Protein AF-A0A7L0MRW5-F1 (afdb_monomer)

Foldseek 3Di:
DAEAPLDPPDPVSVVVVVVVCVVDDDDDPVPDDPVVCQKDWYWYADPVVRDIDIDIDTDDDDDPPADPVNVVVVPDPDDDCVPDPDPVVVD

Structure (mmCIF, N/CA/C/O backbone):
data_AF-A0A7L0MRW5-F1
#
_entry.id   AF-A0A7L0MRW5-F1
#
loop_
_atom_site.group_PDB
_atom_site.id
_atom_site.type_symbol
_atom_site.label_atom_id
_atom_site.label_alt_id
_atom_site.label_comp_id
_atom_site.label_asym_id
_atom_site.label_entity_id
_atom_site.label_seq_id
_atom_site.pdbx_PDB_ins_code
_atom_site.Cartn_x
_atom_site.Cartn_y
_atom_site.Cartn_z
_atom_site.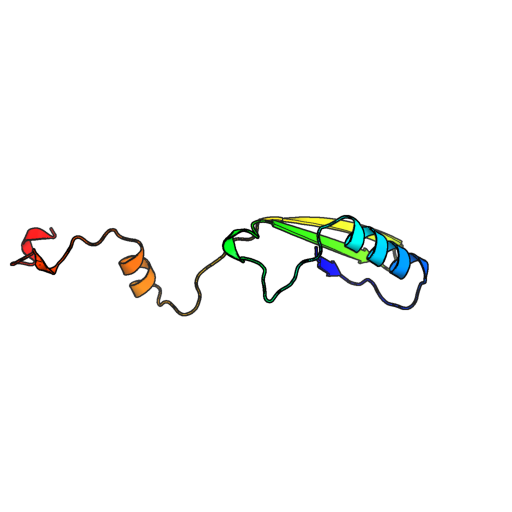occupancy
_atom_site.B_iso_or_equiv
_atom_site.auth_seq_id
_atom_site.auth_comp_id
_atom_site.auth_asym_id
_atom_site.auth_atom_id
_atom_site.pdbx_PDB_model_num
ATOM 1 N N . LEU A 1 1 ? 2.799 0.620 -1.042 1.00 90.81 1 LEU A N 1
ATOM 2 C CA . LEU A 1 1 ? 2.799 0.510 -2.516 1.00 90.81 1 LEU A CA 1
ATOM 3 C C . LEU A 1 1 ? 2.719 -0.965 -2.878 1.00 90.81 1 LEU A C 1
ATOM 5 O O . LEU A 1 1 ? 3.372 -1.756 -2.212 1.00 90.81 1 LEU A O 1
ATOM 9 N N . VAL A 1 2 ? 1.929 -1.321 -3.885 1.00 91.88 2 VAL A N 1
ATOM 10 C CA . VAL A 1 2 ? 1.845 -2.663 -4.466 1.00 91.88 2 VAL A CA 1
ATOM 11 C C . VAL A 1 2 ? 2.060 -2.517 -5.970 1.00 91.88 2 VAL A C 1
ATOM 13 O O . VAL A 1 2 ? 1.389 -1.706 -6.605 1.00 91.88 2 VAL A O 1
ATOM 16 N N . LEU A 1 3 ? 3.008 -3.272 -6.521 1.00 92.25 3 LEU A N 1
ATOM 17 C CA . LEU A 1 3 ? 3.292 -3.316 -7.954 1.00 92.25 3 LEU A CA 1
ATOM 18 C C . LEU A 1 3 ? 2.818 -4.666 -8.496 1.00 92.25 3 LEU A C 1
ATOM 20 O O . LEU A 1 3 ? 3.232 -5.704 -7.984 1.00 92.25 3 LEU A O 1
ATOM 24 N N . SER A 1 4 ? 1.950 -4.650 -9.504 1.00 91.75 4 SER A N 1
ATOM 25 C CA . SER A 1 4 ? 1.401 -5.844 -10.149 1.00 91.75 4 SER A CA 1
ATOM 26 C C . SER A 1 4 ? 1.858 -5.929 -11.598 1.00 91.75 4 SER A C 1
ATOM 28 O O . SER A 1 4 ? 1.832 -4.935 -12.322 1.00 91.75 4 SER A O 1
ATOM 30 N N . ASN A 1 5 ? 2.265 -7.128 -12.014 1.00 85.56 5 ASN A N 1
ATOM 31 C CA . ASN A 1 5 ? 2.664 -7.431 -13.388 1.00 85.56 5 ASN A CA 1
ATOM 32 C C . ASN A 1 5 ? 3.879 -6.627 -13.911 1.00 85.56 5 ASN A C 1
ATOM 34 O O . ASN A 1 5 ? 4.089 -6.483 -15.111 1.00 85.56 5 ASN A O 1
ATOM 38 N N . PHE A 1 6 ? 4.732 -6.142 -13.003 1.00 82.06 6 PHE A N 1
ATOM 39 C CA . PHE A 1 6 ? 6.045 -5.579 -13.337 1.00 82.06 6 PHE A CA 1
ATOM 40 C C . PHE A 1 6 ? 7.042 -6.728 -13.567 1.00 82.06 6 PHE A C 1
ATOM 42 O O . PHE A 1 6 ? 7.818 -7.088 -12.681 1.00 82.06 6 PHE A O 1
ATOM 49 N N . GLY A 1 7 ? 6.966 -7.365 -14.738 1.00 69.06 7 GLY A N 1
ATOM 50 C CA . GLY A 1 7 ? 7.878 -8.437 -15.148 1.00 69.06 7 GLY A CA 1
ATOM 51 C C . GLY A 1 7 ? 9.317 -7.947 -15.381 1.00 69.06 7 GLY A C 1
ATOM 52 O O . GLY A 1 7 ? 9.551 -6.798 -15.745 1.00 69.06 7 GLY A O 1
ATOM 53 N N . LEU A 1 8 ? 10.302 -8.835 -15.197 1.00 65.25 8 LEU A N 1
ATOM 54 C CA . LEU A 1 8 ? 11.739 -8.513 -15.286 1.00 65.25 8 LEU A CA 1
ATOM 55 C C . LEU A 1 8 ? 12.293 -8.391 -16.719 1.00 65.25 8 LEU A C 1
ATOM 57 O O . LEU A 1 8 ? 13.476 -8.101 -16.879 1.00 65.25 8 LEU A O 1
ATOM 61 N N . GLN A 1 9 ? 11.487 -8.641 -17.754 1.00 70.44 9 GLN A N 1
ATOM 62 C CA . GLN A 1 9 ? 12.005 -8.812 -19.117 1.00 70.44 9 GLN A CA 1
ATOM 63 C C . GLN A 1 9 ? 12.444 -7.502 -19.787 1.00 70.44 9 GLN A C 1
ATOM 65 O O . GLN A 1 9 ? 13.345 -7.518 -20.623 1.00 70.44 9 GLN A O 1
ATOM 70 N N . HIS A 1 10 ? 11.876 -6.359 -19.393 1.00 79.81 10 HIS A N 1
ATOM 71 C CA . HIS A 1 10 ? 12.199 -5.068 -19.996 1.00 79.81 10 HIS A CA 1
ATOM 72 C C . HIS A 1 10 ? 12.853 -4.104 -19.000 1.00 79.81 10 HIS A C 1
ATOM 74 O O . HIS A 1 10 ? 12.342 -3.846 -17.908 1.00 79.81 10 HIS A O 1
ATOM 80 N N . ILE A 1 11 ? 13.981 -3.513 -19.408 1.00 86.44 11 ILE A N 1
ATOM 81 C CA . ILE A 1 11 ? 14.789 -2.602 -18.578 1.00 86.44 11 ILE A CA 1
ATOM 82 C C . ILE A 1 11 ? 13.977 -1.377 -18.127 1.00 86.44 11 ILE A C 1
ATOM 84 O O . ILE A 1 11 ? 14.098 -0.950 -16.979 1.00 86.44 11 ILE A O 1
ATOM 88 N N . HIS A 1 12 ? 13.114 -0.839 -18.994 1.00 88.00 12 HIS A N 1
ATOM 89 C CA . HIS A 1 12 ? 12.287 0.325 -18.669 1.00 88.00 12 HIS A CA 1
ATOM 90 C C . HIS A 1 12 ? 11.251 0.020 -17.570 1.00 88.00 12 HIS A C 1
ATOM 92 O O . HIS A 1 12 ? 11.055 0.844 -16.679 1.00 88.00 12 HIS A O 1
ATOM 98 N N . VAL A 1 13 ? 10.666 -1.185 -17.555 1.00 89.19 13 VAL A N 1
ATOM 99 C CA . VAL A 1 13 ? 9.728 -1.626 -16.504 1.00 89.19 13 VAL A CA 1
ATOM 100 C C . VAL A 1 13 ? 10.446 -1.738 -15.160 1.00 89.19 13 VAL A C 1
ATOM 102 O O . VAL A 1 13 ? 9.921 -1.313 -14.129 1.00 89.19 13 VAL A O 1
ATOM 105 N N . LYS A 1 14 ? 11.687 -2.240 -15.164 1.00 89.19 14 LYS A N 1
ATOM 106 C CA . LYS A 1 14 ? 12.529 -2.305 -13.962 1.00 89.19 14 LYS A CA 1
ATOM 107 C C . LYS A 1 14 ? 12.885 -0.914 -13.435 1.00 89.19 14 LYS A C 1
ATOM 109 O O . LYS A 1 14 ? 12.834 -0.694 -12.225 1.00 89.19 14 LYS A O 1
ATOM 114 N N . LEU A 1 15 ? 13.220 0.021 -14.327 1.00 91.50 15 LEU A N 1
ATOM 115 C CA . LEU A 1 15 ? 13.471 1.411 -13.950 1.00 91.50 15 LEU A CA 1
ATOM 116 C C . LEU A 1 15 ? 12.215 2.037 -13.336 1.00 91.50 15 LEU A C 1
ATOM 118 O O . LEU A 1 15 ? 12.296 2.567 -12.235 1.00 91.50 15 LEU A O 1
ATOM 122 N N . MET A 1 16 ? 11.054 1.887 -13.978 1.00 91.69 16 MET A N 1
ATOM 123 C CA . MET A 1 16 ? 9.776 2.371 -13.447 1.00 91.69 16 MET A CA 1
ATOM 124 C C . MET A 1 16 ? 9.453 1.792 -12.070 1.00 91.69 16 MET A C 1
ATOM 126 O O . MET A 1 16 ? 9.074 2.541 -11.172 1.00 91.69 16 MET A O 1
ATOM 130 N N . ALA A 1 17 ? 9.629 0.482 -11.872 1.00 91.06 17 ALA A N 1
ATOM 131 C CA . ALA A 1 17 ? 9.423 -0.148 -10.571 1.00 91.06 17 ALA A CA 1
ATOM 132 C C . ALA A 1 17 ? 10.314 0.490 -9.495 1.00 91.06 17 ALA A C 1
ATOM 134 O O . ALA A 1 17 ? 9.824 0.827 -8.418 1.00 91.06 17 ALA A O 1
ATOM 135 N N . SER A 1 18 ? 11.597 0.711 -9.803 1.00 91.75 18 SER A N 1
ATOM 136 C CA . SER A 1 18 ? 12.540 1.382 -8.902 1.00 91.75 18 SER A CA 1
ATOM 137 C C . SER A 1 18 ? 12.135 2.832 -8.628 1.00 91.75 18 SER A C 1
ATOM 139 O O . SER A 1 18 ? 12.141 3.270 -7.478 1.00 91.75 18 SER A O 1
ATOM 141 N N . THR A 1 19 ? 11.715 3.578 -9.651 1.00 93.06 19 THR A N 1
ATOM 142 C CA . THR A 1 19 ? 11.232 4.954 -9.497 1.00 93.06 19 THR A CA 1
ATOM 143 C C . THR A 1 19 ? 10.039 5.002 -8.551 1.00 93.06 19 THR A C 1
ATOM 145 O O . THR A 1 19 ? 10.085 5.723 -7.558 1.00 93.06 19 THR A O 1
ATOM 148 N N . PHE A 1 20 ? 9.006 4.187 -8.781 1.00 93.06 20 PHE A N 1
ATOM 149 C CA . PHE A 1 20 ? 7.835 4.165 -7.904 1.00 93.06 20 PHE A CA 1
ATOM 150 C C . PHE A 1 20 ? 8.176 3.697 -6.492 1.00 93.06 20 PHE A C 1
ATOM 152 O O . PHE A 1 20 ? 7.665 4.268 -5.537 1.00 93.06 20 PHE A O 1
ATOM 159 N N . GLN A 1 21 ? 9.049 2.703 -6.327 1.00 91.88 21 GLN A N 1
ATOM 160 C CA . GLN A 1 21 ? 9.480 2.264 -4.998 1.00 91.88 21 GLN A CA 1
ATOM 161 C C . GLN A 1 21 ? 10.187 3.379 -4.225 1.00 91.88 21 GLN A C 1
ATOM 163 O O . GLN A 1 21 ? 9.901 3.551 -3.046 1.00 91.88 21 GLN A O 1
ATOM 168 N N . ASN A 1 22 ? 11.041 4.165 -4.885 1.00 93.38 22 ASN A N 1
ATOM 169 C CA . ASN A 1 22 ? 11.776 5.265 -4.257 1.00 93.38 22 ASN A CA 1
ATOM 170 C C . ASN A 1 22 ? 10.934 6.536 -4.045 1.00 93.38 22 ASN A C 1
ATOM 172 O O . ASN A 1 22 ? 11.320 7.396 -3.259 1.00 93.38 22 ASN A O 1
ATOM 176 N N . MET A 1 23 ? 9.777 6.662 -4.702 1.00 93.75 23 MET A N 1
ATOM 177 C CA . MET A 1 23 ? 8.826 7.755 -4.450 1.00 93.75 23 MET A CA 1
ATOM 178 C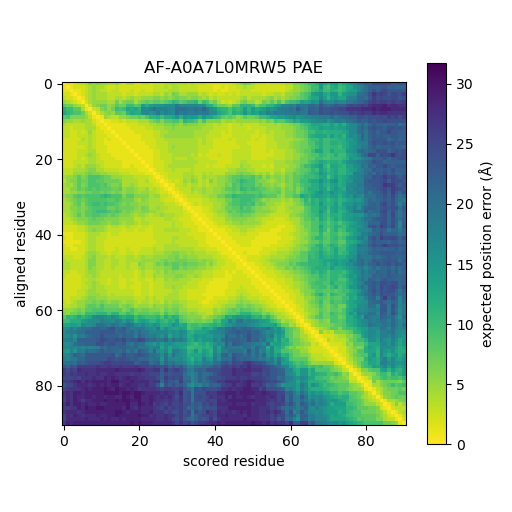 C . MET A 1 23 ? 8.068 7.609 -3.123 1.00 93.75 23 MET A C 1
ATOM 180 O O . MET A 1 23 ? 7.478 8.578 -2.647 1.00 93.75 23 MET A O 1
ATOM 184 N N . PHE A 1 24 ? 8.052 6.416 -2.527 1.00 90.81 24 PHE A N 1
ATOM 185 C CA . PHE A 1 24 ? 7.375 6.152 -1.260 1.00 90.81 24 PHE A CA 1
ATOM 186 C C . PHE A 1 24 ? 8.382 5.705 -0.198 1.00 90.81 24 PHE A C 1
ATOM 188 O O . PHE A 1 24 ? 9.404 5.103 -0.523 1.00 90.81 24 PHE A O 1
ATOM 195 N N . PRO A 1 25 ? 8.103 5.956 1.092 1.00 88.81 25 PRO A N 1
ATOM 196 C CA . PRO A 1 25 ? 8.940 5.427 2.156 1.00 88.81 25 PRO A CA 1
ATOM 197 C C . PRO A 1 25 ? 8.975 3.898 2.087 1.00 88.81 25 PRO A C 1
ATOM 199 O O . PRO A 1 25 ? 7.948 3.245 1.864 1.00 88.81 25 PRO A O 1
ATOM 202 N N . SER A 1 26 ? 10.157 3.325 2.309 1.00 86.06 26 SER A N 1
ATOM 203 C CA . SER A 1 26 ? 10.307 1.878 2.384 1.00 86.06 26 SER A CA 1
ATOM 204 C C . SER A 1 26 ? 9.518 1.328 3.577 1.00 86.06 26 SER A C 1
ATOM 206 O O . SER A 1 26 ? 9.502 1.897 4.670 1.00 86.06 26 SER A O 1
ATOM 208 N N . ILE A 1 27 ? 8.814 0.216 3.360 1.00 85.62 27 ILE A N 1
ATOM 209 C CA . ILE A 1 27 ? 7.980 -0.417 4.384 1.00 85.62 27 ILE A CA 1
ATOM 210 C C . ILE A 1 27 ? 8.710 -1.653 4.893 1.00 85.62 27 ILE A C 1
ATOM 212 O O . ILE A 1 27 ? 8.871 -2.631 4.167 1.00 85.62 27 ILE A O 1
ATOM 216 N N . ASN A 1 28 ? 9.115 -1.630 6.162 1.00 85.75 28 ASN A N 1
ATOM 217 C CA . ASN A 1 28 ? 9.617 -2.818 6.840 1.00 85.75 28 ASN A CA 1
ATOM 218 C C . ASN A 1 28 ? 8.449 -3.564 7.501 1.00 85.75 28 ASN A C 1
ATOM 220 O O . ASN A 1 28 ? 7.895 -3.097 8.495 1.00 85.75 28 ASN A O 1
ATOM 224 N N . VAL A 1 29 ? 8.109 -4.738 6.970 1.00 83.62 29 VAL A N 1
ATOM 225 C CA . VAL A 1 29 ? 6.966 -5.554 7.419 1.00 83.62 29 VAL A CA 1
ATOM 226 C C . VAL A 1 29 ? 7.076 -5.970 8.893 1.00 83.62 29 VAL A C 1
ATOM 228 O O . VAL A 1 29 ? 6.058 -6.137 9.552 1.00 83.62 29 VAL A O 1
ATOM 231 N N . GLN A 1 30 ? 8.290 -6.081 9.442 1.00 86.69 30 GLN A N 1
ATOM 232 C CA . GLN A 1 30 ? 8.501 -6.461 10.844 1.00 86.69 30 GLN A CA 1
ATOM 233 C C . GLN A 1 30 ? 8.326 -5.297 11.825 1.00 86.69 30 GLN A C 1
ATOM 235 O O . GLN A 1 30 ? 8.086 -5.524 13.006 1.00 86.69 30 GLN A O 1
ATOM 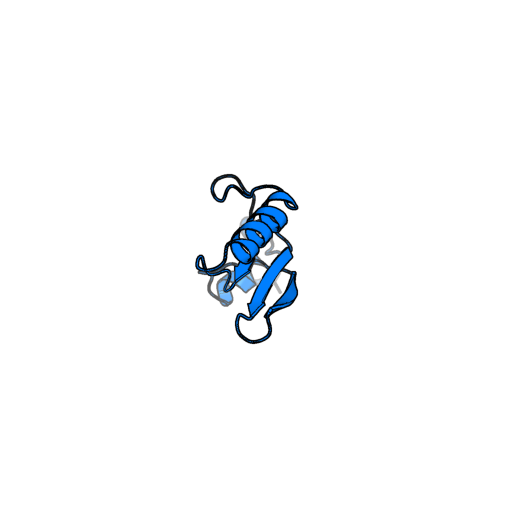240 N N . ARG A 1 31 ? 8.484 -4.052 11.361 1.00 88.56 31 ARG A N 1
ATOM 241 C CA . ARG A 1 31 ? 8.443 -2.854 12.219 1.00 88.56 31 ARG A CA 1
ATOM 242 C C . ARG A 1 31 ? 7.217 -1.980 11.988 1.00 88.56 31 ARG A C 1
ATOM 244 O O . ARG A 1 31 ? 6.932 -1.109 12.805 1.00 88.56 31 ARG A O 1
ATOM 251 N N . VAL A 1 32 ? 6.519 -2.155 10.868 1.00 86.81 32 VAL A N 1
ATOM 252 C CA . VAL A 1 32 ? 5.393 -1.295 10.509 1.00 86.81 32 VAL A CA 1
ATOM 253 C C . VAL A 1 32 ? 4.203 -1.548 11.433 1.00 86.81 32 VAL A C 1
ATOM 255 O O . VAL A 1 32 ? 3.767 -2.678 11.639 1.00 86.81 32 VAL A O 1
ATOM 258 N N . ASN A 1 33 ? 3.643 -0.471 11.975 1.00 86.25 33 ASN A N 1
ATOM 259 C CA . ASN A 1 33 ? 2.396 -0.547 12.716 1.00 86.25 33 ASN A CA 1
ATOM 260 C C . ASN A 1 33 ? 1.227 -0.705 11.730 1.00 86.25 33 ASN A C 1
ATOM 262 O O . ASN A 1 33 ? 0.878 0.238 11.025 1.00 86.25 33 ASN A O 1
ATOM 266 N N . LEU A 1 34 ? 0.588 -1.875 11.699 1.00 83.19 34 LEU A N 1
ATOM 267 C CA . LEU A 1 34 ? -0.550 -2.142 10.809 1.00 83.19 34 LEU A CA 1
ATOM 268 C C . LEU A 1 34 ? -1.723 -1.167 11.020 1.00 83.19 34 LEU A C 1
ATOM 270 O O . LEU A 1 34 ? -2.431 -0.861 10.065 1.00 83.19 34 LEU A O 1
ATOM 274 N N . ASN A 1 35 ? -1.894 -0.606 12.224 1.00 84.38 35 ASN A N 1
ATOM 275 C CA . ASN A 1 35 ? -2.950 0.376 12.500 1.00 84.38 35 ASN A CA 1
ATOM 276 C C . ASN A 1 35 ? -2.703 1.740 11.834 1.00 84.38 35 ASN A C 1
ATOM 278 O O . ASN A 1 35 ? -3.647 2.515 11.659 1.00 84.38 35 ASN A O 1
ATOM 282 N N . SER A 1 36 ? -1.460 2.063 11.457 1.00 86.69 36 SER A N 1
ATOM 283 C CA . SER A 1 36 ? -1.167 3.295 10.714 1.00 86.69 36 SER A CA 1
ATOM 284 C C . SER A 1 36 ? -1.392 3.138 9.205 1.00 86.69 36 SER A C 1
ATOM 286 O O . SER A 1 36 ? -1.578 4.136 8.504 1.00 86.69 36 SER A O 1
ATOM 288 N N . VAL A 1 37 ? -1.454 1.902 8.697 1.00 89.44 37 VAL A N 1
ATOM 289 C CA . VAL A 1 37 ? -1.651 1.606 7.274 1.00 89.44 37 VAL A CA 1
ATOM 290 C C . VAL A 1 37 ? -3.140 1.654 6.930 1.00 89.44 37 VAL A C 1
ATOM 292 O O . VAL A 1 37 ? -3.856 0.661 6.979 1.00 89.44 37 VAL A O 1
ATOM 295 N N . LYS A 1 38 ? -3.614 2.846 6.560 1.00 91.81 38 LYS A N 1
ATOM 296 C CA . LYS A 1 38 ? -5.027 3.085 6.208 1.00 91.81 38 LYS A CA 1
ATOM 297 C C . LYS A 1 38 ? -5.316 3.019 4.713 1.00 91.81 38 LYS A C 1
ATOM 299 O O . LYS A 1 38 ? -6.477 3.019 4.320 1.00 91.81 38 LYS A O 1
ATOM 304 N N . ARG A 1 39 ? -4.286 3.047 3.868 1.00 93.50 39 ARG A N 1
ATOM 305 C CA . ARG A 1 39 ? -4.435 3.131 2.411 1.00 93.50 39 ARG A CA 1
ATOM 306 C C . ARG A 1 39 ? -3.34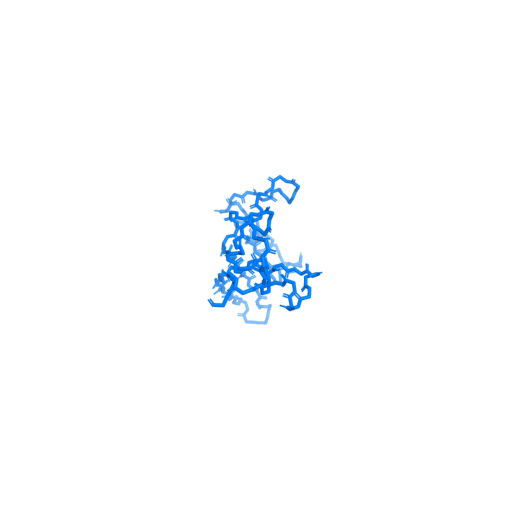8 2.341 1.706 1.00 93.50 39 ARG A C 1
ATOM 308 O O . ARG A 1 39 ? -2.230 2.240 2.211 1.00 93.50 39 ARG A O 1
ATOM 315 N N . CYS A 1 40 ? -3.661 1.833 0.522 1.00 93.00 40 CYS A N 1
ATOM 316 C CA . CYS A 1 40 ? -2.684 1.230 -0.369 1.00 93.00 40 CYS A CA 1
ATOM 317 C C . CYS A 1 40 ? -2.861 1.743 -1.801 1.00 93.00 40 CYS A C 1
ATOM 319 O O . CYS A 1 40 ? -3.959 2.069 -2.249 1.00 93.00 40 CYS A O 1
ATOM 321 N N . LEU A 1 41 ? -1.735 1.837 -2.503 1.00 95.06 41 LEU A N 1
ATOM 322 C CA . LEU A 1 41 ? -1.665 2.178 -3.915 1.00 95.06 41 LEU A CA 1
ATOM 323 C C . LEU A 1 41 ? -1.275 0.917 -4.676 1.00 95.06 41 LEU A C 1
ATOM 325 O O . LEU A 1 41 ? -0.227 0.345 -4.367 1.00 95.06 41 LEU A O 1
ATOM 329 N N . LEU A 1 42 ? -2.103 0.510 -5.629 1.00 95.44 42 LEU A N 1
ATOM 330 C CA . LEU A 1 42 ? -1.846 -0.565 -6.575 1.00 95.44 42 LEU A CA 1
ATOM 331 C C . LEU A 1 42 ? -1.522 0.055 -7.931 1.00 95.44 42 LEU A C 1
ATOM 333 O O . LEU A 1 42 ? -2.330 0.805 -8.476 1.00 95.44 42 LEU A O 1
ATOM 337 N N . ILE A 1 43 ? -0.356 -0.275 -8.470 1.00 95.00 43 ILE A N 1
ATOM 338 C CA . ILE A 1 43 ? 0.028 0.077 -9.834 1.00 95.00 43 ILE A CA 1
ATOM 339 C C . ILE A 1 43 ? 0.131 -1.228 -10.611 1.00 95.00 43 ILE A C 1
ATOM 341 O O . ILE A 1 43 ? 0.869 -2.125 -10.202 1.00 95.00 43 ILE A O 1
ATOM 345 N N . THR A 1 44 ? -0.618 -1.338 -11.700 1.00 93.94 44 THR A N 1
ATOM 346 C CA . THR A 1 44 ? -0.603 -2.502 -12.592 1.00 93.94 44 THR A CA 1
ATOM 347 C C . THR A 1 44 ? -0.062 -2.079 -13.943 1.00 93.94 44 THR A C 1
ATOM 349 O O . THR A 1 44 ? -0.443 -1.026 -14.447 1.00 93.94 44 THR A O 1
ATOM 352 N N . TYR A 1 45 ? 0.834 -2.883 -14.504 1.00 93.06 45 TYR A N 1
ATOM 353 C CA . TYR A 1 45 ? 1.377 -2.669 -15.838 1.00 93.06 45 TYR A CA 1
ATOM 354 C C . TYR A 1 45 ? 0.814 -3.705 -16.810 1.00 93.06 45 TYR A C 1
ATOM 356 O O . TYR A 1 45 ? 0.895 -4.911 -16.563 1.00 93.06 45 TYR A O 1
ATOM 364 N N . ASP A 1 46 ? 0.245 -3.226 -17.907 1.00 91.75 46 ASP A N 1
ATOM 365 C CA . ASP A 1 46 ? -0.200 -4.065 -19.009 1.00 91.75 46 ASP A CA 1
ATOM 366 C C . ASP A 1 46 ? 0.895 -4.120 -20.083 1.00 91.75 46 ASP A C 1
ATOM 368 O O . ASP A 1 46 ? 1.292 -3.100 -20.647 1.00 91.75 46 ASP A O 1
ATOM 372 N N . ALA A 1 47 ? 1.402 -5.326 -20.344 1.00 88.12 47 ALA A N 1
ATOM 373 C CA . ALA A 1 47 ? 2.476 -5.552 -21.303 1.00 88.12 47 ALA A CA 1
ATOM 374 C C . ALA A 1 47 ? 2.009 -5.441 -22.764 1.00 88.12 47 ALA A C 1
ATOM 376 O O . ALA A 1 47 ? 2.830 -5.139 -23.630 1.00 88.12 47 ALA A O 1
ATOM 377 N N . GLU A 1 48 ? 0.722 -5.656 -23.048 1.00 90.19 48 GLU A N 1
ATOM 378 C CA . GLU A 1 48 ? 0.178 -5.564 -24.405 1.00 90.19 48 GLU A CA 1
ATOM 379 C C . GLU A 1 48 ? -0.071 -4.106 -24.784 1.00 90.19 48 GLU A C 1
ATOM 381 O O . GLU A 1 48 ? 0.387 -3.640 -25.826 1.00 90.19 48 GLU A O 1
ATOM 386 N N . THR A 1 49 ? -0.746 -3.358 -23.908 1.00 92.38 49 THR A N 1
ATOM 387 C CA . THR A 1 49 ? -1.076 -1.946 -24.159 1.00 92.38 49 THR A CA 1
ATOM 388 C C . THR A 1 49 ? 0.037 -0.978 -23.764 1.00 92.38 49 THR A C 1
ATOM 390 O O . THR A 1 49 ? -0.005 0.182 -24.168 1.00 92.38 49 THR A O 1
ATOM 393 N N . GLN A 1 50 ? 1.042 -1.432 -23.002 1.00 88.81 50 GLN A N 1
ATOM 394 C CA . GLN A 1 50 ? 2.123 -0.606 -22.442 1.00 88.81 50 GLN A CA 1
ATOM 395 C C . GLN A 1 50 ? 1.618 0.504 -21.501 1.00 88.81 50 GLN A C 1
ATOM 397 O O . GLN A 1 50 ? 2.302 1.506 -21.278 1.00 88.81 50 GLN A O 1
ATOM 402 N N . LEU A 1 51 ? 0.420 0.337 -20.934 1.00 91.44 51 LEU A N 1
ATOM 403 C CA . LEU A 1 51 ? -0.211 1.318 -20.057 1.00 91.44 51 LEU A CA 1
ATOM 404 C C . LEU A 1 51 ? -0.087 0.941 -18.580 1.00 91.44 51 LEU A C 1
ATOM 406 O O . LEU A 1 51 ? 0.085 -0.218 -18.195 1.00 91.44 51 LEU A O 1
ATOM 410 N N . LEU A 1 52 ? -0.189 1.972 -17.742 1.00 92.56 52 LEU A N 1
ATOM 411 C CA . LEU A 1 52 ? -0.248 1.839 -16.295 1.00 92.56 52 LEU A CA 1
ATOM 412 C C . LEU A 1 52 ? -1.656 2.114 -15.794 1.00 92.56 52 LEU A C 1
ATOM 414 O O . LEU A 1 52 ? -2.214 3.187 -16.021 1.00 92.56 52 LEU A O 1
ATOM 418 N N . GLU A 1 53 ? -2.171 1.187 -15.001 1.00 94.88 53 GLU A N 1
ATOM 419 C CA . GLU A 1 53 ? -3.379 1.396 -14.225 1.00 94.88 53 GLU A CA 1
ATOM 420 C C . GLU A 1 53 ? -3.031 1.681 -12.769 1.00 94.88 53 GLU A C 1
ATOM 422 O O . GLU A 1 53 ? -2.423 0.860 -12.075 1.00 94.88 53 GLU A O 1
ATOM 427 N N . LEU A 1 54 ? -3.463 2.844 -12.287 1.00 95.19 54 LEU A N 1
ATOM 428 C CA . LEU A 1 54 ? -3.239 3.285 -10.919 1.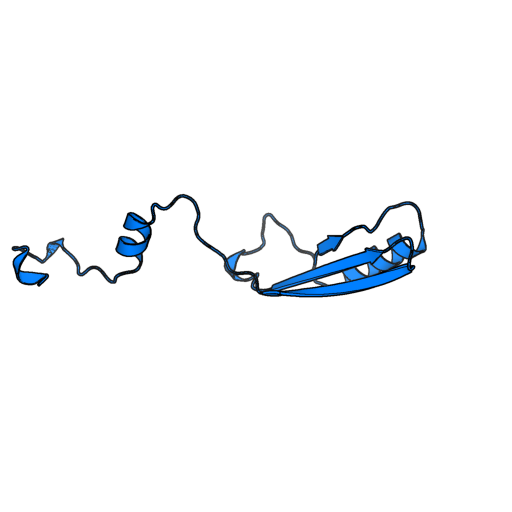00 95.19 54 LEU A CA 1
ATOM 429 C C . LEU A 1 54 ? -4.551 3.236 -10.139 1.00 95.19 54 LEU A C 1
ATOM 431 O O . LEU A 1 54 ? -5.512 3.933 -10.456 1.00 95.19 54 LEU A O 1
ATOM 435 N N . ARG A 1 55 ? -4.585 2.413 -9.089 1.00 96.19 55 ARG A N 1
ATOM 436 C 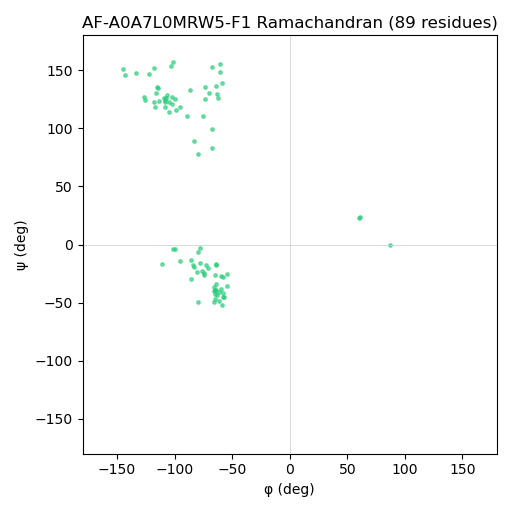CA . ARG A 1 55 ? -5.764 2.216 -8.241 1.00 96.19 55 ARG A CA 1
ATOM 437 C C . ARG A 1 55 ? -5.410 2.470 -6.782 1.00 96.19 55 ARG A C 1
ATOM 439 O O . ARG A 1 55 ? -4.489 1.867 -6.234 1.00 96.19 55 ARG A O 1
ATOM 446 N N . HIS A 1 56 ? -6.143 3.374 -6.142 1.00 95.94 56 HIS A N 1
ATOM 447 C CA . HIS A 1 56 ? -5.946 3.730 -4.740 1.00 95.94 56 HIS A CA 1
ATOM 448 C C . HIS A 1 56 ? -7.104 3.203 -3.896 1.00 95.94 56 HIS A C 1
ATOM 450 O O . HIS A 1 56 ? -8.268 3.486 -4.175 1.00 95.94 56 HIS A O 1
ATOM 456 N N . TYR A 1 57 ? -6.772 2.453 -2.849 1.00 96.31 57 TYR A N 1
ATOM 457 C CA . TYR A 1 57 ? -7.744 1.804 -1.982 1.00 96.31 57 TYR A CA 1
ATOM 458 C C . TYR A 1 57 ? -7.580 2.243 -0.533 1.00 96.31 57 TYR A C 1
ATOM 460 O O . TYR A 1 57 ? -6.472 2.476 -0.041 1.00 96.31 57 TYR A O 1
ATOM 468 N N . SER A 1 58 ? -8.708 2.298 0.169 1.00 94.75 58 SER A N 1
ATOM 469 C CA . SER A 1 58 ? -8.744 2.393 1.625 1.00 94.75 58 SER A CA 1
ATOM 470 C C . SER A 1 58 ? -8.681 0.988 2.224 1.00 94.75 58 SER A C 1
ATOM 472 O O . SER A 1 58 ? -9.394 0.089 1.779 1.00 94.75 58 SER A O 1
ATOM 474 N N . VAL A 1 59 ? -7.830 0.792 3.228 1.00 90.56 59 VAL A N 1
ATOM 475 C CA . VAL A 1 59 ? -7.629 -0.490 3.911 1.00 90.56 59 VAL A CA 1
ATOM 476 C C . VAL A 1 59 ? -8.355 -0.453 5.248 1.00 90.56 59 VAL A C 1
ATOM 478 O O . VAL A 1 59 ? -8.145 0.448 6.061 1.00 90.56 59 VAL A O 1
ATOM 481 N N . LYS A 1 60 ? -9.204 -1.454 5.490 1.00 86.56 60 LYS A N 1
ATOM 482 C CA . LYS A 1 60 ? -9.925 -1.626 6.752 1.00 86.56 60 LYS A CA 1
ATOM 483 C C . LYS A 1 60 ? -9.504 -2.933 7.405 1.00 86.56 60 LYS A C 1
ATOM 485 O O . LYS A 1 60 ? -9.732 -4.004 6.852 1.00 86.56 60 LYS A O 1
ATOM 490 N N . VAL A 1 61 ? -8.927 -2.839 8.600 1.00 80.81 61 VAL A N 1
ATOM 491 C CA . VAL A 1 61 ? -8.592 -4.015 9.405 1.00 80.81 61 VAL A CA 1
ATOM 492 C C . VAL A 1 61 ? -9.880 -4.595 9.980 1.00 80.81 61 VAL A C 1
ATOM 494 O O . VAL A 1 61 ? -10.659 -3.892 10.628 1.00 80.81 61 VAL A O 1
ATOM 497 N N . VAL A 1 62 ? -10.116 -5.880 9.728 1.00 77.19 62 VAL A N 1
ATOM 498 C CA . VAL A 1 62 ? -11.228 -6.630 10.313 1.00 77.19 62 VAL A CA 1
ATOM 499 C C . VAL A 1 62 ? -10.631 -7.756 11.153 1.00 77.19 62 VAL A C 1
ATOM 501 O O . VAL A 1 62 ? -9.866 -8.552 10.610 1.00 77.19 62 VAL A O 1
ATOM 504 N N . PRO A 1 63 ? -10.947 -7.839 12.458 1.00 72.38 63 PRO A N 1
ATOM 505 C CA . PRO A 1 63 ? -10.455 -8.925 13.293 1.00 72.38 63 PRO A CA 1
ATOM 506 C C . PRO A 1 63 ? -11.005 -10.258 12.779 1.00 72.38 63 PRO A C 1
ATOM 508 O O . PRO A 1 63 ? -12.212 -10.396 12.557 1.00 72.38 63 PRO A O 1
ATOM 511 N N . VAL A 1 64 ? -10.107 -11.221 12.591 1.00 77.94 64 VAL A N 1
ATOM 512 C CA . VAL A 1 64 ? -10.410 -12.606 12.211 1.00 77.94 64 VAL A CA 1
ATOM 513 C C . VAL A 1 64 ? -10.283 -13.513 13.440 1.00 77.94 64 VAL A C 1
ATOM 515 O O . VAL A 1 64 ? -9.571 -13.175 14.380 1.00 77.94 64 VAL A O 1
ATOM 518 N N . GLY A 1 65 ? -10.998 -14.642 13.468 1.00 73.44 65 GLY A N 1
ATOM 519 C CA . GLY A 1 65 ? -10.938 -15.611 14.580 1.00 73.44 65 GLY A CA 1
ATOM 520 C C . GLY A 1 65 ? -11.887 -15.340 15.755 1.00 73.44 65 GLY A C 1
ATOM 521 O O . GLY A 1 65 ? -11.939 -16.126 16.693 1.00 73.44 65 GLY A O 1
ATOM 522 N N . VAL A 1 66 ? -12.683 -14.269 15.695 1.00 77.31 66 VAL A N 1
ATOM 523 C CA . VAL A 1 66 ? -13.714 -13.967 16.696 1.00 77.31 66 VAL A CA 1
ATOM 524 C C . VAL A 1 66 ? -15.077 -14.403 16.162 1.00 77.31 66 VAL A C 1
ATOM 526 O O . VAL A 1 66 ? -15.478 -13.982 15.073 1.00 77.31 66 VAL A O 1
ATOM 529 N N . SER A 1 67 ? -15.805 -15.238 16.911 1.00 77.56 67 SER A N 1
ATOM 530 C CA . SER A 1 67 ? -17.168 -15.623 16.527 1.00 77.56 67 SER A CA 1
ATOM 531 C C . SER A 1 67 ? -18.068 -14.382 16.460 1.00 77.56 67 SER A C 1
ATOM 533 O O . SER A 1 67 ? -17.876 -13.415 17.199 1.00 77.56 67 SE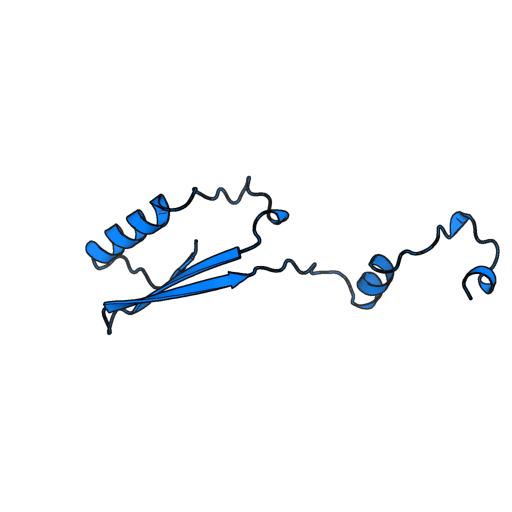R A O 1
ATOM 535 N N . LYS A 1 68 ? -19.074 -14.380 15.572 1.00 76.69 68 LYS A N 1
ATOM 536 C CA . LYS A 1 68 ? -19.991 -13.229 15.431 1.00 76.69 68 LYS A CA 1
ATOM 537 C C . LYS A 1 68 ? -20.641 -12.840 16.768 1.00 76.69 68 LYS A C 1
ATOM 539 O O . LYS A 1 68 ? -20.821 -11.652 17.016 1.00 76.69 68 LYS A O 1
ATOM 544 N N . GLY A 1 69 ? -20.955 -13.827 17.615 1.00 76.31 69 GLY A N 1
ATOM 545 C CA . GLY A 1 69 ? -21.500 -13.612 18.958 1.00 76.31 69 GLY A CA 1
ATOM 546 C C . GLY A 1 69 ? -20.506 -12.920 19.888 1.00 76.31 69 GLY A C 1
ATOM 547 O O . GLY A 1 69 ? -20.830 -11.884 20.460 1.00 76.31 69 GLY A O 1
ATOM 548 N N . LEU A 1 70 ? -19.265 -13.414 19.953 1.00 74.81 70 LEU A N 1
ATOM 549 C CA . LEU A 1 70 ? -18.222 -12.807 20.786 1.00 74.81 70 LEU A CA 1
ATOM 550 C C . LEU A 1 70 ? -17.863 -11.390 20.311 1.00 74.81 70 LEU A C 1
ATOM 552 O O . LEU A 1 70 ? -17.593 -10.510 21.118 1.00 74.81 70 LEU A O 1
ATOM 556 N N . LYS A 1 71 ? -17.915 -11.135 18.998 1.00 73.75 71 LYS A N 1
ATOM 557 C CA . LYS A 1 71 ? -17.692 -9.799 18.432 1.00 73.75 71 LYS A CA 1
ATOM 558 C C . LYS A 1 71 ? -18.776 -8.803 18.850 1.00 73.75 71 LYS A C 1
ATOM 560 O O . LYS A 1 71 ? -18.440 -7.655 19.109 1.00 73.75 71 LYS A O 1
ATOM 565 N N . LYS A 1 72 ? -20.045 -9.228 18.913 1.00 72.25 72 LYS A N 1
ATOM 566 C CA . LYS A 1 72 ? -21.139 -8.393 19.436 1.00 72.25 72 LYS A CA 1
ATOM 567 C C . LYS A 1 72 ? -20.941 -8.108 20.925 1.00 72.25 72 LYS A C 1
ATOM 569 O O . LYS A 1 72 ? -20.968 -6.949 21.313 1.00 72.25 72 LYS A O 1
ATOM 574 N N . LEU A 1 73 ? -20.625 -9.142 21.709 1.00 71.62 73 LEU A N 1
ATOM 575 C CA . LEU A 1 73 ? -20.332 -9.022 23.143 1.00 71.62 73 LEU A CA 1
ATOM 576 C C . LEU A 1 73 ? -19.170 -8.059 23.435 1.00 71.62 73 LEU A C 1
ATOM 578 O O . LEU A 1 73 ? -19.254 -7.258 24.351 1.00 71.62 73 LEU A O 1
ATOM 582 N N . LEU A 1 74 ? -18.098 -8.099 22.640 1.00 70.88 74 LEU A N 1
ATOM 583 C CA . LEU A 1 74 ? -16.935 -7.218 22.810 1.00 70.88 74 LEU A CA 1
ATOM 584 C C . LEU A 1 74 ? -17.163 -5.777 22.327 1.00 70.88 74 LEU A C 1
ATOM 586 O O . LEU A 1 74 ? -16.412 -4.884 22.713 1.00 70.88 74 LEU A O 1
ATOM 590 N N . GLN A 1 75 ? -18.121 -5.552 21.424 1.00 68.00 75 GLN A N 1
ATOM 591 C CA . GLN A 1 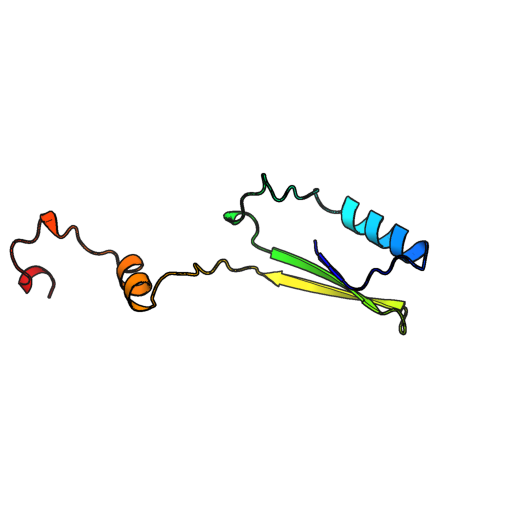75 ? -18.424 -4.217 20.897 1.00 68.00 75 GLN A CA 1
ATOM 592 C C . GLN A 1 75 ? -19.404 -3.446 21.774 1.00 68.00 75 GLN A C 1
ATOM 594 O O . GLN A 1 75 ? -19.338 -2.216 21.807 1.00 68.00 75 GLN A O 1
ATOM 599 N N . GLU A 1 76 ? -20.301 -4.136 22.471 1.00 66.94 76 GLU A N 1
ATOM 600 C CA . GLU A 1 76 ? -21.160 -3.484 23.447 1.00 66.94 76 GLU A CA 1
ATOM 601 C C . GLU A 1 76 ? -20.352 -3.130 24.696 1.00 66.94 76 GLU A C 1
ATOM 603 O O . GLU A 1 76 ? -19.537 -3.914 25.182 1.00 66.94 76 GLU A O 1
ATOM 608 N N . LYS A 1 77 ? -20.549 -1.910 25.211 1.00 60.00 77 LYS A N 1
ATOM 609 C CA . LYS A 1 77 ? -20.035 -1.519 26.526 1.00 60.00 77 LYS A CA 1
ATOM 610 C C . LYS A 1 77 ? -20.791 -2.333 27.572 1.00 60.00 77 LYS A C 1
ATOM 612 O O . LYS A 1 77 ? -21.772 -1.849 28.128 1.00 60.00 77 LYS A O 1
ATOM 617 N N . PHE A 1 78 ? -20.357 -3.566 27.811 1.00 64.75 78 PHE A N 1
ATOM 618 C CA . PHE A 1 78 ? -20.921 -4.366 28.883 1.00 64.75 78 PHE A CA 1
ATOM 619 C C . PHE A 1 78 ? -20.642 -3.663 30.216 1.00 64.75 78 PHE A C 1
ATOM 621 O O . PHE A 1 78 ? -19.486 -3.306 30.486 1.00 64.75 78 PHE A O 1
ATOM 628 N N . PRO A 1 79 ? -21.675 -3.411 31.036 1.00 65.06 79 PRO A N 1
ATOM 629 C CA . PRO A 1 79 ? -21.469 -2.909 32.381 1.00 65.06 79 PRO A CA 1
ATOM 630 C C . PRO A 1 79 ? -20.636 -3.917 33.181 1.00 65.06 79 PRO A C 1
ATOM 632 O O . PRO A 1 79 ? -20.574 -5.107 32.870 1.00 65.06 79 PRO A O 1
ATOM 635 N N . ASN A 1 80 ? -19.937 -3.428 34.205 1.00 64.31 80 ASN A N 1
ATOM 636 C CA . ASN A 1 80 ? -19.112 -4.281 35.050 1.00 64.31 80 ASN A CA 1
ATOM 637 C C . ASN A 1 80 ? -20.011 -5.235 35.859 1.00 64.31 80 ASN A C 1
ATOM 639 O O . ASN A 1 80 ? -20.556 -4.845 36.888 1.00 64.31 80 ASN A O 1
ATOM 643 N N . MET A 1 81 ? -20.138 -6.479 35.387 1.00 68.12 81 MET A N 1
ATOM 644 C CA . MET A 1 81 ? -21.033 -7.507 35.939 1.00 68.12 81 MET A CA 1
ATOM 645 C C . MET A 1 81 ? -20.679 -7.921 37.374 1.00 68.12 81 MET A C 1
ATOM 647 O O . MET A 1 81 ? -21.514 -8.481 38.066 1.00 68.12 81 MET A O 1
ATOM 651 N N . SER A 1 82 ? -19.463 -7.622 37.852 1.00 70.75 82 SER A N 1
ATOM 652 C CA . SER A 1 82 ? -19.065 -7.861 39.249 1.00 70.75 82 SER A CA 1
ATOM 653 C C . SER A 1 82 ? -19.866 -7.027 40.254 1.00 70.75 82 SER A C 1
ATOM 655 O O . SER A 1 82 ? -19.785 -7.299 41.449 1.00 70.75 82 SER A O 1
ATOM 657 N N . ARG A 1 83 ? -20.548 -5.973 39.796 1.00 65.00 83 ARG A N 1
ATOM 658 C CA . ARG A 1 83 ? -21.364 -5.092 40.638 1.00 65.00 83 ARG A CA 1
ATOM 659 C C . ARG A 1 83 ? -22.858 -5.384 40.553 1.00 65.00 83 ARG A C 1
ATOM 661 O O . ARG A 1 83 ? -23.603 -4.698 41.237 1.00 65.00 83 ARG A O 1
ATOM 668 N N . LEU A 1 84 ? -23.268 -6.323 39.703 1.00 66.12 84 LEU A N 1
ATOM 669 C CA . LEU A 1 84 ? -24.673 -6.655 39.508 1.00 66.12 84 LEU A CA 1
ATOM 670 C C . LEU A 1 84 ? -24.980 -7.905 40.333 1.00 66.12 84 LEU A C 1
ATOM 672 O O . LEU A 1 84 ? -24.394 -8.961 40.090 1.00 66.12 84 LEU A O 1
ATOM 676 N N . GLU A 1 85 ? -25.851 -7.770 41.330 1.00 69.38 85 GLU A N 1
ATOM 677 C CA . GLU A 1 85 ? -26.296 -8.895 42.167 1.00 69.38 85 GLU A CA 1
ATOM 678 C C . GLU A 1 85 ? -27.437 -9.680 41.502 1.00 69.38 85 GLU A C 1
ATOM 680 O O . GLU A 1 85 ? -27.647 -10.849 41.828 1.00 69.38 85 GLU A O 1
ATOM 685 N N . ASP A 1 86 ? -28.127 -9.078 40.525 1.00 70.06 86 ASP A N 1
ATOM 686 C CA . ASP A 1 86 ? -29.258 -9.689 39.831 1.00 70.06 86 ASP A CA 1
ATOM 687 C C . ASP A 1 86 ? -29.311 -9.327 38.329 1.00 70.06 86 ASP A C 1
ATOM 689 O O . ASP A 1 86 ? -28.965 -8.222 37.910 1.00 70.06 86 ASP A O 1
ATOM 693 N N . ILE A 1 87 ? -29.776 -10.269 37.499 1.00 65.50 87 ILE A N 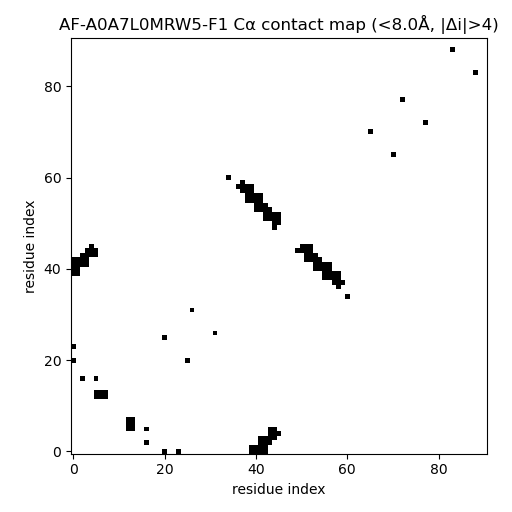1
ATOM 694 C CA . ILE A 1 87 ? -29.937 -10.126 36.036 1.00 65.50 87 ILE A CA 1
ATOM 695 C C . ILE A 1 87 ? -30.989 -9.057 35.707 1.00 65.50 87 ILE A C 1
ATOM 697 O O . ILE A 1 87 ? -30.917 -8.410 34.661 1.00 65.50 87 ILE A O 1
ATOM 701 N N . SER A 1 88 ? -31.928 -8.837 36.627 1.00 68.38 88 SER A N 1
ATOM 702 C CA . SER A 1 88 ? -32.938 -7.778 36.592 1.00 68.38 88 SER A CA 1
ATOM 703 C C . SER A 1 88 ? -32.344 -6.371 36.432 1.00 68.38 88 SER A C 1
ATOM 705 O O . SER A 1 88 ? -33.009 -5.490 35.902 1.00 68.38 88 SER A O 1
ATOM 707 N N . GLU A 1 89 ? -31.093 -6.152 36.850 1.00 62.81 89 GLU A N 1
ATOM 708 C CA . GLU A 1 89 ? -30.404 -4.856 36.747 1.00 62.81 89 GLU A CA 1
ATOM 709 C C . GLU A 1 89 ? -29.839 -4.570 35.343 1.00 62.81 89 GLU A C 1
ATOM 711 O O . GLU A 1 89 ? -29.326 -3.480 35.083 1.00 62.81 89 GLU A O 1
ATOM 716 N N . LEU A 1 90 ? -29.908 -5.553 34.438 1.00 58.34 90 LEU A N 1
ATOM 717 C CA . LEU A 1 90 ? -29.452 -5.452 33.051 1.00 58.34 90 LEU A CA 1
ATOM 718 C C . LEU A 1 90 ? -30.598 -5.184 32.050 1.00 58.34 90 LEU A C 1
ATOM 720 O O . LEU A 1 90 ? -30.325 -5.065 30.853 1.00 58.34 90 LEU A O 1
ATOM 724 N N . LEU A 1 91 ? -31.852 -5.146 32.524 1.00 52.81 91 LEU A N 1
ATOM 725 C CA . LEU A 1 91 ? -33.081 -4.941 31.739 1.00 52.81 91 LEU A CA 1
ATOM 726 C C . LEU A 1 91 ? -33.517 -3.471 31.692 1.00 52.81 91 LEU A C 1
ATOM 728 O O . LEU A 1 91 ? -33.445 -2.785 32.734 1.00 52.81 91 LEU A O 1
#

Organism: NCBI:txid175529

Radius of gyration: 23.34 Å; Cα contacts (8 Å, |Δi|>4): 70; chains: 1; bounding box: 48×23×67 Å

InterPro domains:
  IPR007109 Brix domain [PF04427] (6-82)
  IPR007109 Brix domain [PS50833] (1-91)
  IPR045112 Protein Peter Pan-like [PTHR12661] (1-91)

Mean predicted aligned error: 11.2 Å

Nearest PDB structures (foldseek):
  8fks-assembly1_NN  TM=8.591E-01  e=3.169E-06  Homo sapiens
  8v84-assembly1_Z  TM=8.452E-01  e=6.594E-04  Saccharomyces cerevisiae BY4741
  8fl0-assembly1_ND  TM=5.729E-01  e=1.924E-01  Homo sapiens
  1ksf-assembly1_X  TM=4.001E-01  e=2.191E+00  Escherichia coli

Secondary structure (DSSP, 8-state):
-EEES--TT-HHHHHHHHHHHHHS----TTT--GGG--EEEEEEE-TTT--EEEEEEE------S--HHHHHHHHS----GGG-S-GGGG-

pLDDT: mean 82.54, std 11.14, range [52.81, 96.31]

Solvent-accessible surface area (backbone atoms only — not comparable to full-atom values): 6030 Å² total; per-residue (Å²): 120,45,81,38,71,74,55,86,87,41,73,67,50,48,50,50,52,51,52,59,53,69,74,42,83,84,80,52,83,90,75,58,61,69,90,75,55,49,60,47,42,40,40,35,45,41,84,86,80,71,44,76,48,79,46,80,44,79,50,80,92,72,90,76,96,63,53,74,67,57,50,51,60,70,68,46,87,71,74,71,64,92,76,56,94,51,77,75,78,79,110

Sequence (91 aa):
LVLSNFGLQHIHVKLMASTFQNMFPSINVQRVNLNSVKRCLLITYDAETQLLELRHYSVKVVPVGVSKGLKKLLQEKFPNMSRLEDISELL